Protein AF-A0A8J1YS68-F1 (afdb_monomer_lite)

Sequence (93 aa):
MAAVPGADAFPGVPPEHKESIEEITLHQQIRTLEIDSALLQMQNQLRSQRLLLEEWAEFAKTEEEKTAYQAAQEQYDAMVKQLDRLENRNKPE

pLDDT: mean 80.81, std 12.52, range [39.44, 93.62]

Structure (mmCIF, N/CA/C/O backbone):
data_AF-A0A8J1YS68-F1
#
_entry.id   AF-A0A8J1YS68-F1
#
loop_
_atom_site.group_PDB
_atom_site.id
_atom_site.type_symbol
_atom_site.label_atom_id
_atom_site.label_alt_id
_atom_site.label_comp_id
_atom_site.label_asym_id
_atom_site.label_entity_id
_atom_site.label_seq_id
_atom_site.pdbx_PDB_ins_code
_atom_site.Cartn_x
_atom_site.Cartn_y
_atom_site.Cartn_z
_atom_site.occupancy
_atom_site.B_iso_or_equiv
_atom_site.auth_seq_id
_atom_site.auth_comp_id
_atom_site.auth_asym_id
_atom_site.auth_atom_id
_atom_site.pdbx_PDB_model_num
ATOM 1 N N . MET A 1 1 ? 1.395 -12.769 -21.660 1.00 39.44 1 MET A N 1
ATOM 2 C CA . MET A 1 1 ? 2.767 -12.243 -21.523 1.00 39.44 1 MET A CA 1
ATOM 3 C C . MET A 1 1 ? 3.024 -11.359 -22.728 1.00 39.44 1 MET A C 1
ATOM 5 O O . MET A 1 1 ? 3.098 -11.890 -23.828 1.00 39.44 1 MET A O 1
ATOM 9 N N . ALA A 1 2 ? 3.021 -10.036 -22.560 1.00 43.47 2 ALA A N 1
ATOM 10 C CA . ALA A 1 2 ? 3.426 -9.137 -23.637 1.00 43.47 2 ALA A CA 1
ATOM 11 C C . ALA A 1 2 ? 4.955 -9.203 -23.745 1.00 43.47 2 ALA A C 1
ATOM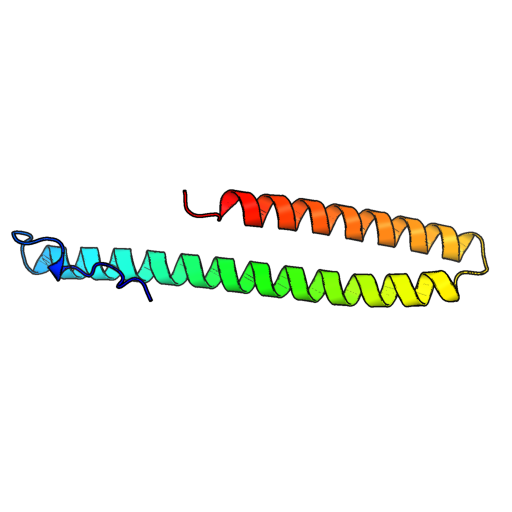 13 O O . ALA A 1 2 ? 5.644 -9.058 -22.737 1.00 43.47 2 ALA A O 1
ATOM 14 N N . ALA A 1 3 ? 5.473 -9.503 -24.934 1.00 44.38 3 ALA A N 1
ATOM 15 C CA . ALA A 1 3 ? 6.902 -9.436 -25.202 1.00 44.38 3 ALA A CA 1
ATOM 16 C C . ALA A 1 3 ? 7.340 -7.974 -25.074 1.00 44.38 3 ALA A C 1
ATOM 18 O O . ALA A 1 3 ? 6.757 -7.106 -25.724 1.00 44.38 3 ALA A O 1
ATOM 19 N N . VAL A 1 4 ? 8.333 -7.694 -24.230 1.00 50.75 4 VAL A N 1
ATOM 20 C CA . VAL A 1 4 ? 8.935 -6.361 -24.208 1.00 50.75 4 VAL A CA 1
ATOM 21 C C . VAL A 1 4 ? 9.707 -6.206 -25.520 1.00 50.75 4 VAL A C 1
ATOM 23 O O . VAL A 1 4 ? 10.532 -7.074 -25.819 1.00 50.75 4 VAL A O 1
ATOM 26 N N . PRO A 1 5 ? 9.420 -5.183 -26.343 1.00 57.44 5 PRO A N 1
ATOM 27 C CA . PRO A 1 5 ? 10.128 -4.998 -27.601 1.00 57.44 5 PRO A CA 1
ATOM 28 C C . PRO A 1 5 ? 11.608 -4.716 -27.307 1.00 57.44 5 PRO A C 1
ATOM 30 O O . PRO A 1 5 ? 11.944 -3.680 -26.742 1.00 57.44 5 PRO A O 1
ATOM 33 N N . GLY A 1 6 ? 12.483 -5.667 -27.646 1.00 60.53 6 GLY A N 1
ATOM 34 C CA . GLY A 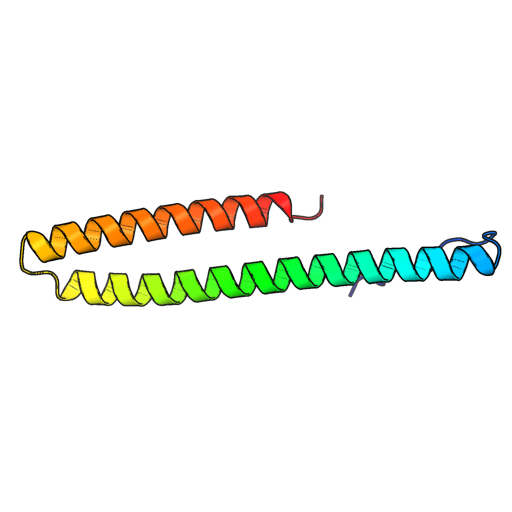1 6 ? 13.938 -5.485 -27.613 1.00 60.53 6 GLY A CA 1
ATOM 35 C C . GLY A 1 6 ? 14.440 -4.666 -28.806 1.00 60.53 6 GLY A C 1
ATOM 36 O O . GLY A 1 6 ? 13.654 -4.284 -29.676 1.00 60.53 6 GLY A O 1
ATOM 37 N N . ALA A 1 7 ? 15.754 -4.428 -28.893 1.00 59.41 7 ALA A N 1
ATOM 38 C CA . ALA A 1 7 ? 16.372 -3.653 -29.980 1.00 59.41 7 ALA A CA 1
ATOM 39 C C . ALA A 1 7 ? 16.074 -4.196 -31.395 1.00 59.41 7 ALA A C 1
ATOM 41 O O . ALA A 1 7 ? 16.131 -3.449 -32.374 1.00 59.41 7 ALA A O 1
ATOM 42 N N . ASP A 1 8 ? 15.677 -5.465 -31.512 1.00 59.97 8 ASP A N 1
ATOM 43 C CA . ASP A 1 8 ? 15.211 -6.082 -32.759 1.00 59.97 8 ASP A CA 1
ATOM 44 C C . ASP A 1 8 ? 13.865 -5.540 -33.272 1.00 59.97 8 ASP A C 1
ATOM 46 O O . ASP A 1 8 ? 13.533 -5.728 -34.442 1.00 59.97 8 ASP A O 1
ATOM 50 N N . ALA A 1 9 ? 13.115 -4.804 -32.446 1.00 66.25 9 ALA A N 1
ATOM 51 C CA . ALA A 1 9 ? 11.929 -4.061 -32.872 1.00 66.25 9 ALA A CA 1
ATOM 52 C C . ALA A 1 9 ? 12.268 -2.809 -33.710 1.00 66.25 9 ALA A C 1
ATOM 54 O O . ALA A 1 9 ? 11.367 -2.210 -34.298 1.00 66.25 9 ALA A O 1
ATOM 55 N N . PHE A 1 10 ? 13.552 -2.428 -33.800 1.00 64.38 10 PHE A N 1
ATOM 56 C CA . PHE A 1 10 ? 14.031 -1.239 -34.512 1.00 64.38 10 PHE A CA 1
ATOM 57 C C . PHE A 1 10 ? 14.989 -1.616 -35.663 1.00 64.38 10 PHE A C 1
ATOM 59 O O . PHE A 1 10 ? 16.211 -1.441 -35.563 1.00 64.38 10 PHE A O 1
ATOM 66 N N . PRO A 1 11 ? 14.467 -2.149 -36.786 1.00 60.38 11 PRO A N 1
ATOM 67 C CA . PRO A 1 11 ? 15.287 -2.483 -37.945 1.00 60.38 11 PRO A CA 1
ATOM 68 C C . PRO A 1 11 ? 15.878 -1.208 -38.567 1.00 60.38 11 PRO A C 1
ATOM 70 O O . PRO A 1 11 ? 15.148 -0.300 -38.955 1.00 60.38 11 PRO A O 1
ATOM 73 N N . GLY A 1 12 ? 17.209 -1.142 -38.666 1.00 68.44 12 GLY A N 1
ATOM 74 C CA . GLY A 1 12 ? 17.944 -0.001 -39.237 1.00 68.44 12 GLY A CA 1
ATOM 75 C C . GLY A 1 12 ? 18.779 0.800 -38.235 1.00 68.44 12 GLY A C 1
ATOM 76 O O . GLY A 1 12 ? 19.533 1.677 -38.648 1.00 68.44 12 GLY A O 1
ATOM 77 N N . VAL A 1 13 ? 18.695 0.484 -36.940 1.00 71.69 13 VAL A N 1
ATOM 78 C CA . VAL A 1 13 ? 19.554 1.086 -35.913 1.00 71.69 13 VAL A CA 1
ATOM 79 C C . VAL A 1 13 ? 20.950 0.433 -35.941 1.00 71.69 13 VAL A C 1
ATOM 81 O O . VA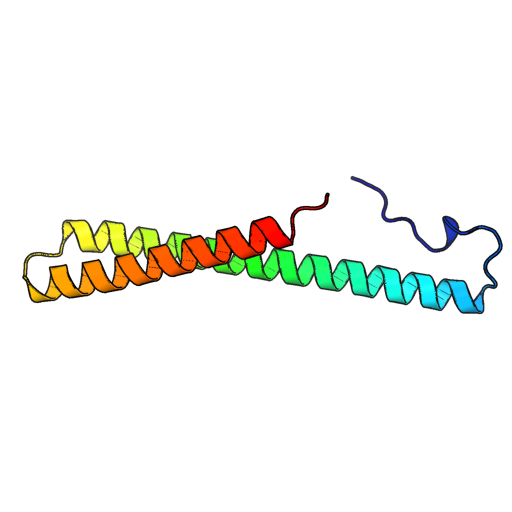L A 1 13 ? 21.027 -0.802 -35.891 1.00 71.69 13 VAL A O 1
ATOM 84 N N . PRO A 1 14 ? 22.045 1.220 -36.030 1.00 74.19 14 PRO A N 1
ATOM 85 C CA . PRO A 1 14 ? 23.411 0.704 -35.954 1.00 74.19 14 PRO A CA 1
ATOM 86 C C . PRO A 1 14 ? 23.663 -0.105 -34.666 1.00 74.19 14 PRO A C 1
ATOM 88 O O . PRO A 1 14 ? 23.072 0.220 -33.633 1.00 74.19 14 PRO A O 1
ATOM 91 N N . PRO A 1 15 ? 24.515 -1.148 -34.697 1.00 70.94 15 PRO A N 1
ATOM 92 C CA . PRO A 1 15 ? 24.749 -2.051 -33.563 1.00 70.94 15 PRO A CA 1
ATOM 93 C C . PRO A 1 15 ? 25.061 -1.340 -32.237 1.00 70.94 15 PRO A C 1
ATOM 95 O O . PRO A 1 15 ? 24.495 -1.686 -31.207 1.00 70.94 15 PRO A O 1
ATOM 98 N N . GLU A 1 16 ? 25.880 -0.292 -32.275 1.00 73.75 16 GLU A N 1
ATOM 99 C CA . GLU A 1 16 ? 26.280 0.526 -31.125 1.00 73.75 16 GLU A CA 1
ATOM 100 C C . GLU A 1 16 ? 25.105 1.242 -30.435 1.00 73.75 16 GLU A C 1
ATOM 102 O O . GLU A 1 16 ? 25.136 1.515 -29.238 1.00 73.75 16 GLU A O 1
ATOM 107 N N . HIS A 1 17 ? 24.034 1.527 -31.175 1.00 72.06 17 HIS A N 1
ATOM 108 C CA . HIS A 1 17 ? 22.822 2.136 -30.635 1.00 72.06 17 HIS A CA 1
ATOM 109 C C . HIS A 1 17 ? 21.827 1.085 -30.134 1.00 72.06 17 HIS A C 1
ATOM 111 O O . HIS A 1 17 ? 20.989 1.404 -29.292 1.00 72.06 17 HIS A O 1
ATOM 117 N N . LYS A 1 18 ? 21.922 -0.168 -30.603 1.00 73.06 18 LYS A N 1
ATOM 118 C CA . LYS A 1 18 ? 21.092 -1.273 -30.105 1.00 73.06 18 LYS A CA 1
ATOM 119 C C . LYS A 1 18 ? 21.422 -1.614 -28.656 1.00 73.06 18 LYS A C 1
ATOM 121 O O . LYS A 1 18 ? 20.493 -1.757 -27.870 1.00 73.06 18 LYS A O 1
ATOM 126 N N . GLU A 1 19 ? 22.705 -1.643 -28.294 1.00 72.56 19 GLU A N 1
ATOM 127 C CA . GLU A 1 19 ? 23.143 -1.841 -26.902 1.00 72.56 19 GLU A CA 1
ATOM 128 C C . GLU A 1 19 ? 22.573 -0.752 -25.977 1.00 72.56 19 GLU A C 1
ATOM 130 O O . GLU A 1 19 ? 22.031 -1.052 -24.917 1.00 72.56 19 GLU A O 1
ATOM 135 N N . SER A 1 20 ? 22.587 0.512 -26.419 1.00 80.38 20 SER A N 1
ATOM 136 C CA . SER A 1 20 ? 21.993 1.625 -25.665 1.00 80.38 20 SER A CA 1
ATOM 137 C C . SER A 1 20 ? 20.465 1.517 -25.546 1.00 80.38 20 SER A C 1
ATOM 139 O O . SER A 1 20 ? 19.906 1.818 -24.491 1.00 80.38 20 SER A O 1
ATOM 141 N N . ILE A 1 21 ? 19.766 1.060 -26.592 1.00 79.94 21 ILE A N 1
ATOM 142 C CA . ILE A 1 21 ? 18.315 0.813 -26.542 1.00 79.94 21 ILE A CA 1
ATOM 143 C C . ILE A 1 21 ? 17.990 -0.340 -25.584 1.00 79.94 21 ILE A C 1
ATOM 145 O O . ILE A 1 21 ? 17.026 -0.241 -24.821 1.00 79.94 21 ILE A O 1
ATOM 149 N N . GLU A 1 22 ? 18.779 -1.415 -25.597 1.00 80.19 22 GLU A N 1
ATOM 150 C CA . GLU A 1 22 ? 18.642 -2.530 -24.655 1.00 80.19 22 GLU A CA 1
ATOM 151 C C . GLU A 1 22 ? 18.863 -2.068 -23.216 1.00 80.19 22 GLU A C 1
ATOM 153 O O . GLU A 1 22 ? 18.034 -2.359 -22.357 1.00 80.19 22 GLU A O 1
ATOM 158 N N . GLU A 1 23 ? 19.904 -1.274 -22.960 1.00 80.69 23 GLU A N 1
ATOM 159 C CA . GLU A 1 23 ? 20.189 -0.703 -21.642 1.00 80.69 23 GLU A CA 1
ATOM 160 C C . GLU A 1 23 ? 19.032 0.183 -21.149 1.00 80.69 23 GLU A C 1
ATOM 162 O O . GLU A 1 23 ? 18.533 -0.003 -20.037 1.00 80.69 23 GLU A O 1
ATOM 167 N N . ILE A 1 24 ? 18.517 1.085 -21.993 1.00 84.38 24 ILE A N 1
ATOM 168 C CA . ILE A 1 24 ? 17.350 1.924 -21.665 1.00 84.38 24 ILE A CA 1
ATOM 169 C C . ILE A 1 24 ? 16.119 1.060 -21.362 1.00 84.38 24 ILE A C 1
ATOM 171 O O . ILE A 1 24 ? 15.405 1.322 -20.392 1.00 84.38 24 ILE A O 1
ATOM 175 N N . THR A 1 25 ? 15.873 0.024 -22.165 1.00 82.06 25 THR A N 1
ATOM 176 C CA . THR A 1 25 ? 14.730 -0.884 -21.990 1.00 82.06 25 THR A CA 1
ATOM 177 C C . THR A 1 25 ? 14.841 -1.664 -20.681 1.00 82.06 25 THR A C 1
ATOM 179 O O . THR A 1 25 ? 13.865 -1.763 -19.937 1.00 82.06 25 THR A O 1
ATOM 182 N N . LEU A 1 26 ? 16.033 -2.168 -20.352 1.00 85.56 26 LEU A N 1
ATOM 183 C CA . LEU A 1 26 ? 16.302 -2.851 -19.087 1.00 85.56 26 LEU A CA 1
ATOM 184 C C . LEU A 1 26 ? 16.121 -1.909 -17.894 1.00 85.56 26 LEU A C 1
ATOM 186 O O . LEU A 1 26 ? 15.458 -2.277 -16.927 1.00 85.56 26 LEU A O 1
ATOM 190 N N . HIS A 1 27 ? 16.628 -0.675 -17.963 1.00 86.12 27 HIS A N 1
ATOM 191 C CA . HIS A 1 27 ? 16.408 0.319 -16.909 1.00 86.12 27 HIS A CA 1
ATOM 192 C C . HIS A 1 27 ? 14.926 0.637 -16.703 1.00 86.12 27 HIS A C 1
ATOM 194 O O . HIS A 1 27 ? 14.481 0.780 -15.563 1.00 86.12 27 HIS A O 1
ATOM 200 N N . GLN A 1 28 ? 14.145 0.720 -17.783 1.00 84.75 28 GLN A N 1
ATOM 201 C CA . GLN A 1 28 ? 12.697 0.900 -17.690 1.00 84.75 28 GLN A CA 1
ATOM 202 C C . GLN A 1 28 ? 12.025 -0.299 -17.009 1.00 84.75 28 GLN A C 1
ATOM 204 O O . GLN A 1 28 ? 11.235 -0.092 -16.090 1.00 84.75 28 GLN A O 1
ATOM 209 N N . GLN A 1 29 ? 12.379 -1.533 -17.385 1.00 84.38 29 GLN A N 1
ATOM 210 C CA . GLN A 1 29 ? 11.862 -2.747 -16.739 1.00 84.38 29 GLN A CA 1
ATOM 211 C C . GLN A 1 29 ? 12.213 -2.804 -15.246 1.00 84.38 29 GLN A C 1
ATOM 213 O O . GLN A 1 29 ? 11.345 -3.101 -14.428 1.00 84.38 29 GLN A O 1
ATOM 218 N N . ILE A 1 30 ? 13.463 -2.494 -14.880 1.00 87.00 30 ILE A N 1
ATOM 219 C CA . ILE A 1 30 ? 13.912 -2.447 -13.480 1.00 87.00 30 ILE A CA 1
ATOM 220 C C . ILE A 1 30 ? 13.071 -1.439 -12.702 1.00 87.00 30 ILE A C 1
ATOM 222 O O . ILE A 1 30 ? 12.526 -1.777 -11.656 1.00 87.00 30 ILE A O 1
ATOM 226 N N . ARG A 1 31 ? 12.895 -0.229 -13.242 1.00 84.50 31 ARG A N 1
ATOM 227 C CA . ARG A 1 31 ? 12.087 0.810 -12.600 1.00 84.50 31 ARG A CA 1
ATOM 228 C C . ARG A 1 31 ? 10.633 0.373 -12.402 1.00 84.50 31 ARG A C 1
ATOM 230 O O . ARG A 1 31 ? 10.056 0.660 -11.356 1.00 84.50 31 ARG A O 1
ATOM 237 N N . THR A 1 32 ? 10.037 -0.323 -13.372 1.00 86.31 32 THR A N 1
ATOM 238 C CA . THR A 1 32 ? 8.692 -0.902 -13.220 1.00 86.31 32 THR A CA 1
ATOM 239 C C . THR A 1 32 ? 8.655 -1.925 -12.084 1.00 86.31 32 THR A C 1
ATOM 241 O O . THR A 1 32 ? 7.789 -1.837 -11.219 1.00 86.31 32 THR A O 1
ATOM 244 N N . LEU A 1 33 ? 9.630 -2.836 -12.018 1.00 87.94 33 LEU A N 1
ATOM 245 C CA . LEU A 1 33 ? 9.712 -3.836 -10.947 1.00 87.94 33 LEU A CA 1
ATOM 246 C C . LEU A 1 33 ? 9.925 -3.209 -9.559 1.00 87.94 33 LEU A C 1
ATOM 248 O O . LEU A 1 33 ? 9.365 -3.689 -8.574 1.00 87.94 33 LEU A O 1
ATOM 252 N N . GLU A 1 34 ? 10.713 -2.136 -9.460 1.00 86.88 34 GLU A N 1
ATOM 253 C CA . GLU A 1 34 ? 10.903 -1.382 -8.214 1.00 86.88 34 GLU A CA 1
ATOM 254 C C . GLU A 1 34 ? 9.590 -0.761 -7.724 1.00 86.88 34 GLU A C 1
ATOM 256 O O . GLU A 1 34 ? 9.276 -0.829 -6.533 1.00 86.88 34 GLU A O 1
ATOM 261 N N . ILE A 1 35 ? 8.802 -0.199 -8.644 1.00 86.25 35 ILE A N 1
ATOM 262 C CA . ILE A 1 35 ? 7.478 0.357 -8.353 1.00 86.25 35 ILE A CA 1
ATOM 263 C C . ILE A 1 35 ? 6.523 -0.743 -7.879 1.00 86.25 35 ILE A C 1
ATOM 265 O O . ILE A 1 35 ? 5.880 -0.577 -6.842 1.00 86.25 35 ILE A O 1
ATOM 269 N N . ASP A 1 36 ? 6.462 -1.871 -8.589 1.00 87.12 36 ASP A N 1
ATOM 270 C CA . ASP A 1 36 ? 5.597 -2.999 -8.228 1.00 87.12 36 ASP A CA 1
ATOM 271 C C . ASP A 1 36 ? 5.955 -3.559 -6.845 1.00 87.12 36 ASP A C 1
ATOM 273 O O . ASP A 1 36 ? 5.078 -3.826 -6.020 1.00 87.12 36 ASP A O 1
ATOM 277 N N . SER A 1 37 ? 7.254 -3.676 -6.552 1.00 89.88 37 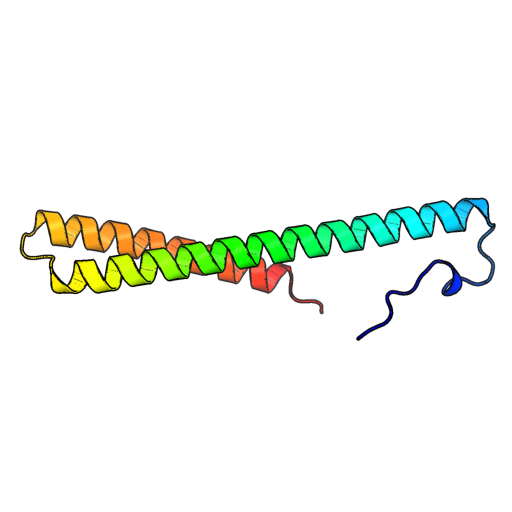SER A N 1
ATOM 278 C CA . SER A 1 37 ? 7.754 -4.098 -5.241 1.00 89.88 37 SER A CA 1
ATOM 279 C C . SER A 1 37 ? 7.334 -3.128 -4.133 1.00 89.88 37 SER A C 1
ATOM 281 O O . SER A 1 37 ? 6.833 -3.556 -3.090 1.00 89.88 37 SER A O 1
ATOM 283 N N . ALA A 1 38 ? 7.467 -1.818 -4.361 1.00 87.75 38 ALA A N 1
ATOM 284 C CA . ALA A 1 38 ? 7.048 -0.800 -3.400 1.00 87.75 38 ALA A CA 1
ATOM 285 C C . ALA A 1 38 ? 5.528 -0.828 -3.149 1.00 87.75 38 ALA A C 1
ATOM 287 O O . ALA A 1 38 ? 5.092 -0.747 -1.998 1.00 87.75 38 ALA A O 1
ATOM 288 N N . LEU A 1 39 ? 4.718 -1.007 -4.200 1.00 88.88 39 LEU A N 1
ATOM 289 C CA . LEU A 1 39 ? 3.263 -1.157 -4.087 1.00 88.88 39 LEU A CA 1
ATOM 290 C C . LEU A 1 39 ? 2.891 -2.389 -3.251 1.00 88.88 39 LEU A C 1
ATOM 292 O O . LEU A 1 39 ? 2.108 -2.278 -2.306 1.00 88.88 39 LEU A O 1
ATOM 296 N N . LEU A 1 40 ? 3.509 -3.541 -3.530 1.00 91.56 40 LEU A N 1
ATOM 297 C CA . LEU A 1 40 ? 3.330 -4.774 -2.755 1.00 91.56 40 LEU A CA 1
ATOM 298 C C . LEU A 1 40 ? 3.698 -4.593 -1.275 1.00 91.56 40 LEU A C 1
ATOM 300 O O . LEU A 1 40 ? 2.991 -5.079 -0.388 1.00 91.56 40 LEU A O 1
ATOM 304 N N . GLN A 1 41 ? 4.791 -3.885 -0.983 1.00 90.38 41 GLN A N 1
ATOM 305 C CA . GLN A 1 41 ? 5.200 -3.588 0.392 1.00 90.38 41 GLN A CA 1
ATOM 306 C C . GLN A 1 41 ? 4.172 -2.710 1.116 1.00 90.38 41 GLN A C 1
ATOM 308 O O . GLN A 1 41 ? 3.782 -3.037 2.240 1.00 90.38 41 GLN A O 1
ATOM 313 N N . MET A 1 42 ? 3.684 -1.645 0.475 1.00 88.75 42 MET A N 1
ATOM 314 C CA . MET A 1 42 ? 2.655 -0.767 1.046 1.00 88.75 42 MET A CA 1
ATOM 315 C C . MET A 1 42 ? 1.330 -1.503 1.279 1.00 88.75 42 MET A C 1
ATOM 317 O O . MET A 1 42 ? 0.719 -1.346 2.337 1.00 88.75 42 MET A O 1
ATOM 321 N N . GLN A 1 43 ? 0.908 -2.354 0.340 1.00 91.38 43 GLN A N 1
ATOM 322 C CA . GLN A 1 43 ? -0.286 -3.192 0.493 1.00 91.38 43 GLN A CA 1
ATOM 323 C C . GLN A 1 43 ? -0.159 -4.150 1.689 1.00 91.38 43 GLN A C 1
ATOM 325 O O . GLN A 1 43 ? -1.099 -4.293 2.475 1.00 91.38 43 GLN A O 1
ATOM 330 N N . ASN A 1 44 ? 1.013 -4.763 1.886 1.00 92.88 44 ASN A N 1
ATOM 331 C CA . ASN A 1 44 ? 1.268 -5.621 3.046 1.00 92.88 44 ASN A CA 1
ATOM 332 C C . ASN A 1 44 ? 1.263 -4.841 4.371 1.00 92.88 44 ASN A C 1
ATOM 334 O O . ASN A 1 44 ? 0.701 -5.319 5.359 1.00 92.88 44 ASN A O 1
ATOM 338 N N . GLN A 1 45 ? 1.843 -3.637 4.401 1.00 91.31 45 GLN A N 1
ATOM 339 C CA . GLN A 1 45 ? 1.810 -2.765 5.580 1.00 91.31 45 GLN A CA 1
ATOM 340 C C . GLN A 1 45 ? 0.379 -2.362 5.946 1.00 91.31 45 GLN A C 1
ATOM 342 O O . GLN A 1 45 ? -0.005 -2.479 7.109 1.00 91.31 45 GLN A O 1
ATOM 347 N N . LEU A 1 46 ? -0.430 -1.968 4.958 1.00 93.62 46 LEU A N 1
ATOM 348 C CA . LEU A 1 46 ? -1.847 -1.658 5.152 1.00 93.62 46 LEU A CA 1
ATOM 349 C C . LEU A 1 46 ? -2.615 -2.864 5.690 1.00 93.62 46 LEU A C 1
ATOM 351 O O . LEU A 1 46 ? -3.369 -2.737 6.650 1.00 93.62 46 LEU A O 1
ATOM 355 N N . ARG A 1 47 ? -2.402 -4.056 5.127 1.00 93.19 47 ARG A N 1
ATOM 356 C CA . ARG A 1 47 ? -3.051 -5.272 5.627 1.00 93.19 47 ARG A CA 1
ATOM 357 C C . ARG A 1 47 ? -2.712 -5.539 7.096 1.00 93.19 47 ARG A C 1
ATOM 359 O O . ARG A 1 47 ? -3.608 -5.872 7.864 1.00 93.19 47 ARG A O 1
ATOM 366 N N . SER A 1 48 ? -1.446 -5.384 7.480 1.00 92.75 48 SER A N 1
ATOM 367 C CA . SER A 1 48 ? -1.001 -5.565 8.866 1.00 92.75 48 SER A CA 1
ATOM 368 C C . SER A 1 48 ? -1.634 -4.536 9.809 1.00 92.75 48 SER A C 1
ATOM 370 O O . SER A 1 48 ? -2.212 -4.905 10.828 1.00 92.75 48 SER A O 1
ATOM 372 N N . GLN A 1 49 ? -1.613 -3.250 9.440 1.00 90.94 49 GLN A N 1
ATOM 373 C CA . GLN A 1 49 ? -2.244 -2.193 10.239 1.00 90.94 49 GLN A CA 1
ATOM 374 C C . GLN A 1 49 ? -3.751 -2.388 10.381 1.00 90.94 49 GLN A C 1
ATOM 376 O O . GLN A 1 49 ? -4.295 -2.155 11.455 1.00 90.94 49 GLN A O 1
ATOM 381 N N . ARG A 1 50 ? -4.426 -2.855 9.327 1.00 93.06 50 ARG A N 1
ATOM 382 C CA . ARG A 1 50 ? -5.854 -3.160 9.384 1.00 93.06 50 ARG A CA 1
ATOM 383 C C . ARG A 1 50 ? -6.163 -4.244 10.414 1.00 93.06 50 ARG A C 1
ATOM 385 O O . ARG A 1 50 ? -7.099 -4.068 11.180 1.00 93.06 50 ARG A O 1
ATOM 392 N N . LEU A 1 51 ? -5.383 -5.326 10.450 1.00 91.25 51 LEU A N 1
ATOM 393 C CA . LEU A 1 51 ? -5.567 -6.392 11.442 1.00 91.25 51 LEU A CA 1
ATOM 394 C C . LEU A 1 51 ? -5.376 -5.863 12.868 1.00 91.25 51 LEU A C 1
ATOM 396 O O . LEU A 1 51 ? -6.194 -6.142 13.735 1.00 91.25 51 LEU A O 1
ATOM 400 N N . LEU A 1 52 ? -4.353 -5.031 13.091 1.00 88.44 52 LEU A N 1
ATOM 401 C CA . LEU A 1 52 ? -4.126 -4.397 14.394 1.00 88.44 52 LEU A CA 1
ATOM 402 C C . LEU A 1 52 ? -5.274 -3.464 14.796 1.00 88.44 52 LEU A C 1
ATOM 404 O O . LEU A 1 52 ? -5.673 -3.450 15.956 1.00 88.44 52 LEU A O 1
ATOM 408 N N . LEU A 1 53 ? -5.824 -2.696 13.850 1.00 90.81 53 LEU A N 1
ATOM 409 C CA . LEU A 1 53 ? -6.996 -1.856 14.094 1.00 90.81 53 LEU A CA 1
ATOM 410 C C . LEU A 1 53 ? -8.241 -2.698 14.400 1.00 90.81 53 LEU A C 1
ATOM 412 O O . LEU A 1 53 ? -8.992 -2.346 15.303 1.00 90.81 53 LEU A O 1
ATOM 416 N N . GLU A 1 54 ? -8.467 -3.799 13.683 1.00 88.94 54 GLU A N 1
ATOM 417 C CA . GLU A 1 54 ? -9.577 -4.722 13.955 1.00 88.94 54 GLU A CA 1
ATOM 418 C C . GLU A 1 54 ? -9.463 -5.311 15.372 1.00 88.94 5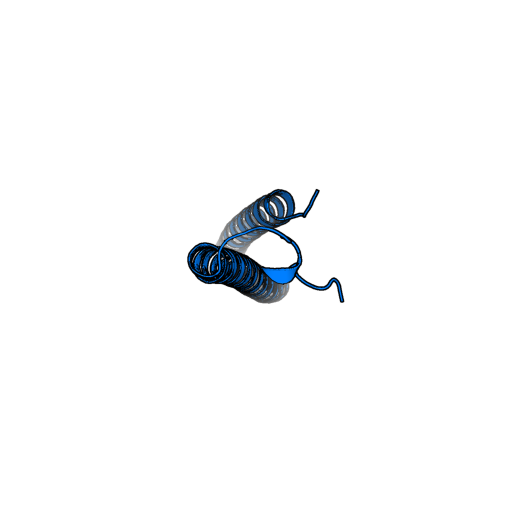4 GLU A C 1
ATOM 420 O O . GLU A 1 54 ? -10.438 -5.276 16.119 1.00 88.94 54 GLU A O 1
ATOM 425 N N . GLU A 1 55 ? -8.265 -5.730 15.794 1.00 86.12 55 GLU A N 1
ATOM 426 C CA . GLU A 1 55 ? -8.010 -6.172 17.172 1.00 86.12 55 GLU A CA 1
ATOM 427 C C . GLU A 1 55 ? -8.255 -5.040 18.183 1.00 86.12 55 GLU A C 1
ATOM 429 O O . GLU A 1 55 ? -8.976 -5.208 19.164 1.00 86.12 55 GLU A O 1
ATOM 434 N N . TRP A 1 56 ? -7.697 -3.850 17.954 1.00 84.25 56 TRP A N 1
ATOM 435 C CA . TRP A 1 56 ? -7.839 -2.722 18.880 1.00 84.25 56 TRP A CA 1
ATOM 436 C C . TRP A 1 56 ? -9.285 -2.247 19.021 1.00 84.25 56 TRP A C 1
ATOM 438 O O . TRP A 1 56 ? -9.682 -1.855 20.118 1.00 84.25 56 TRP A O 1
ATOM 448 N N . ALA A 1 57 ? -10.086 -2.320 17.958 1.00 82.25 57 ALA A N 1
ATOM 449 C CA . ALA A 1 57 ? -11.506 -1.987 18.004 1.00 82.25 57 ALA A CA 1
ATOM 450 C C . ALA A 1 57 ? -12.281 -2.882 18.989 1.00 82.25 57 ALA A C 1
ATOM 452 O O . ALA A 1 57 ? -13.228 -2.416 19.623 1.00 82.25 57 ALA A O 1
ATOM 453 N N . GLU A 1 58 ? -11.870 -4.142 19.157 1.00 80.19 58 GLU A N 1
ATOM 454 C CA . GLU A 1 58 ? -12.491 -5.080 20.100 1.00 80.19 58 GLU A CA 1
ATOM 455 C C . GLU A 1 58 ? -12.061 -4.838 21.559 1.00 80.19 58 GLU A C 1
ATOM 457 O O . GLU A 1 58 ? -12.816 -5.138 22.492 1.00 80.19 58 GLU A O 1
ATOM 462 N N . PHE A 1 59 ? -10.865 -4.276 21.779 1.00 80.69 59 PHE A N 1
ATOM 463 C CA . PHE A 1 59 ? -10.262 -4.144 23.112 1.00 80.69 59 PHE A CA 1
ATOM 464 C C . PHE A 1 59 ? -10.208 -2.718 23.673 1.00 80.69 59 PHE A C 1
ATOM 466 O O . PHE A 1 59 ? -10.014 -2.581 24.882 1.00 80.69 59 PHE A O 1
ATOM 473 N N . ALA A 1 60 ? -10.419 -1.679 22.860 1.00 78.12 60 ALA A N 1
ATOM 474 C CA . ALA A 1 60 ? -10.413 -0.288 23.307 1.00 78.12 60 ALA A CA 1
ATOM 475 C C . ALA A 1 60 ? -11.602 -0.001 24.242 1.00 78.12 60 ALA A C 1
ATOM 477 O O . ALA A 1 60 ? -12.751 0.139 23.814 1.00 78.12 60 ALA A O 1
ATOM 478 N N . LYS A 1 61 ? -11.329 0.091 25.547 1.00 79.06 61 LYS A N 1
ATOM 479 C CA . LYS A 1 61 ? -12.348 0.275 26.595 1.00 79.06 61 LYS A CA 1
ATOM 480 C C . LYS A 1 61 ? -12.264 1.646 27.251 1.00 79.06 61 LYS A C 1
ATOM 482 O O . LYS A 1 61 ? -13.286 2.152 27.714 1.00 79.06 61 LYS A O 1
ATOM 487 N N . THR A 1 62 ? -11.080 2.249 27.286 1.00 87.62 62 THR A N 1
ATOM 488 C CA . THR A 1 62 ? -10.858 3.583 27.861 1.00 87.62 62 THR A CA 1
ATOM 489 C C . THR A 1 62 ? -10.965 4.686 26.803 1.00 87.62 62 THR A C 1
ATOM 491 O O . THR A 1 62 ? -10.825 4.440 25.607 1.00 87.62 62 THR A O 1
ATOM 494 N N . GLU A 1 63 ? -11.222 5.926 27.229 1.00 82.50 63 GLU A N 1
ATOM 495 C CA . GLU A 1 63 ? -11.258 7.082 26.314 1.00 82.50 63 GLU A CA 1
ATOM 496 C C . GLU A 1 63 ? -9.887 7.370 25.677 1.00 82.50 63 GLU A C 1
ATOM 498 O O . GLU A 1 63 ? -9.810 7.751 24.509 1.00 82.50 63 GLU A O 1
ATOM 503 N N . GLU A 1 64 ? -8.795 7.118 26.404 1.00 84.88 64 GLU A N 1
ATOM 504 C CA . GLU A 1 64 ? -7.431 7.245 25.877 1.00 84.88 64 GLU A CA 1
ATOM 505 C C . GLU A 1 64 ? -7.161 6.214 24.770 1.00 84.88 64 GLU A C 1
ATOM 507 O O . GLU A 1 64 ? -6.655 6.570 23.706 1.00 84.88 64 GLU A O 1
ATOM 512 N N . GLU A 1 65 ? -7.578 4.958 24.965 1.00 85.50 65 GLU A N 1
ATOM 513 C CA . GLU A 1 65 ? -7.463 3.896 23.955 1.00 85.50 65 GLU A CA 1
ATOM 514 C C . GLU A 1 65 ? -8.314 4.183 22.715 1.00 85.50 65 GLU A C 1
ATOM 516 O O . GLU A 1 65 ? -7.842 3.998 21.596 1.00 85.50 65 GLU A O 1
ATOM 521 N N . LYS A 1 66 ? -9.545 4.683 22.886 1.00 86.25 66 LYS A N 1
ATOM 522 C CA . LYS A 1 66 ? -10.397 5.091 21.756 1.00 86.25 66 LYS A CA 1
ATOM 523 C C . LYS A 1 66 ? -9.771 6.229 20.952 1.00 86.25 66 LYS A C 1
ATOM 525 O O . LYS A 1 66 ? -9.833 6.214 19.726 1.00 86.25 66 LYS A O 1
ATOM 530 N N . THR A 1 67 ? -9.150 7.193 21.630 1.00 87.56 67 THR A N 1
ATOM 531 C CA . THR A 1 67 ? -8.463 8.315 20.974 1.00 87.56 67 THR A CA 1
ATOM 532 C C . THR A 1 67 ? -7.233 7.828 20.204 1.00 87.56 67 THR A C 1
ATOM 534 O O . THR A 1 67 ? -7.030 8.209 19.052 1.00 87.56 67 THR A O 1
ATOM 537 N N . ALA A 1 68 ? -6.435 6.934 20.798 1.00 86.25 68 ALA A N 1
ATOM 538 C CA . ALA A 1 68 ? -5.290 6.320 20.126 1.00 86.25 68 ALA A CA 1
ATOM 539 C C . ALA A 1 68 ? -5.715 5.468 18.918 1.00 86.25 68 ALA A C 1
ATOM 541 O O . ALA A 1 68 ? -5.079 5.528 17.866 1.00 86.25 68 ALA A O 1
ATOM 542 N N . TYR A 1 69 ? -6.817 4.724 19.045 1.00 89.38 69 TYR A N 1
ATOM 543 C CA . TYR A 1 69 ? -7.420 3.966 17.952 1.00 89.38 69 TYR A CA 1
ATOM 544 C C . TYR A 1 69 ? -7.845 4.874 16.793 1.00 89.38 69 TYR A C 1
ATOM 546 O O . TYR A 1 69 ? -7.484 4.608 15.649 1.00 89.38 69 TYR A O 1
ATOM 554 N N . GLN A 1 70 ? -8.543 5.978 17.077 1.00 88.88 70 GLN A N 1
ATOM 555 C CA . GLN A 1 70 ? -8.939 6.949 16.052 1.00 88.88 70 GLN A CA 1
ATOM 556 C C . GLN A 1 70 ? -7.724 7.548 15.338 1.00 88.88 70 GLN A C 1
ATOM 558 O O . GLN A 1 70 ? -7.701 7.598 14.111 1.00 88.88 70 GLN A O 1
ATOM 563 N N . ALA A 1 71 ? -6.677 7.924 16.078 1.00 88.75 71 ALA A N 1
ATOM 564 C CA . ALA A 1 71 ? -5.443 8.434 15.482 1.00 88.75 71 ALA A CA 1
ATOM 565 C C . ALA A 1 71 ? -4.759 7.393 14.573 1.00 88.75 71 ALA A C 1
ATOM 567 O O . ALA A 1 71 ? -4.269 7.728 13.494 1.00 88.75 71 ALA A O 1
ATOM 568 N N . ALA A 1 72 ? -4.745 6.121 14.979 1.00 88.50 72 ALA A N 1
ATOM 569 C CA . ALA A 1 72 ? -4.222 5.031 14.159 1.00 88.50 72 ALA A CA 1
ATOM 570 C C . ALA A 1 72 ? -5.089 4.781 12.908 1.00 88.50 72 ALA A C 1
ATOM 572 O O . ALA A 1 72 ? -4.559 4.516 11.829 1.00 88.50 72 ALA A O 1
ATOM 573 N N . GLN A 1 73 ? -6.410 4.927 13.020 1.00 91.44 73 GLN A N 1
ATOM 574 C CA . GLN A 1 73 ? -7.343 4.809 11.901 1.00 91.44 73 GLN A CA 1
ATOM 575 C C . GLN A 1 73 ? -7.171 5.946 10.882 1.00 91.44 73 GLN A C 1
ATOM 577 O O . GLN A 1 73 ? -7.132 5.697 9.680 1.00 91.44 73 GLN A O 1
ATOM 582 N N . GLU A 1 74 ? -6.965 7.182 11.340 1.00 92.81 74 GLU A N 1
ATOM 583 C CA . GLU A 1 74 ? -6.656 8.317 10.462 1.00 92.81 74 GLU A CA 1
ATOM 584 C C . GLU A 1 74 ? -5.336 8.118 9.697 1.00 92.81 74 GLU A C 1
ATOM 586 O O . GLU A 1 74 ? -5.240 8.452 8.511 1.00 92.81 74 GLU A O 1
ATOM 591 N N . GLN A 1 75 ? -4.317 7.543 10.347 1.00 89.88 75 GLN A N 1
ATOM 592 C CA . GLN A 1 75 ? -3.053 7.192 9.690 1.00 89.88 75 GLN A CA 1
ATOM 593 C C . GLN A 1 75 ? -3.243 6.101 8.633 1.00 89.88 75 GLN A C 1
ATOM 595 O O . GLN A 1 75 ? -2.712 6.225 7.525 1.00 89.88 75 GLN A O 1
ATOM 600 N N . TYR A 1 76 ? -4.033 5.073 8.944 1.00 92.81 76 TYR A N 1
ATOM 601 C CA . TYR A 1 76 ? -4.395 4.026 7.994 1.00 92.81 76 TYR A CA 1
ATOM 602 C C . TYR A 1 76 ? -5.094 4.611 6.758 1.00 92.81 76 TYR A C 1
ATOM 604 O O . TYR A 1 76 ? -4.661 4.371 5.629 1.00 92.81 76 TYR A O 1
ATOM 612 N N . ASP A 1 77 ? -6.098 5.468 6.952 1.00 92.69 77 ASP A N 1
ATOM 613 C CA . ASP A 1 77 ? -6.822 6.126 5.858 1.00 92.69 77 ASP A CA 1
ATOM 614 C C . ASP A 1 77 ? -5.905 7.009 4.997 1.00 92.69 77 ASP A C 1
ATOM 616 O O . ASP A 1 77 ? -6.055 7.089 3.771 1.00 92.69 77 ASP A O 1
ATOM 620 N N . ALA A 1 78 ? -4.928 7.681 5.613 1.00 91.44 78 ALA A N 1
ATOM 621 C CA . ALA A 1 78 ? -3.924 8.452 4.889 1.00 91.44 78 ALA A CA 1
ATOM 622 C C . ALA A 1 78 ? -3.027 7.551 4.022 1.00 91.44 78 ALA A C 1
ATOM 624 O O . ALA A 1 78 ? -2.748 7.901 2.871 1.00 91.44 78 ALA A O 1
ATOM 625 N N . MET A 1 79 ? -2.616 6.386 4.534 1.00 88.12 79 MET A N 1
ATOM 626 C CA . MET A 1 79 ? -1.827 5.405 3.782 1.00 88.12 79 MET A CA 1
ATOM 627 C C . MET A 1 79 ? -2.622 4.782 2.627 1.00 88.12 79 MET A C 1
ATOM 629 O O . MET A 1 79 ? -2.071 4.641 1.535 1.00 88.12 79 MET A O 1
ATOM 633 N N . VAL A 1 80 ? -3.918 4.498 2.810 1.00 92.38 80 VAL A N 1
ATOM 634 C CA . VAL A 1 80 ? -4.806 4.035 1.724 1.00 92.38 80 VAL A CA 1
ATOM 635 C C . VAL A 1 80 ? -4.855 5.069 0.598 1.00 92.38 80 VAL A C 1
ATOM 637 O O . VAL A 1 80 ? -4.599 4.744 -0.558 1.00 92.38 80 VAL A O 1
ATOM 640 N N . LYS A 1 81 ? -5.065 6.351 0.926 1.00 91.19 81 LYS A N 1
ATOM 641 C CA . LYS A 1 81 ? -5.070 7.434 -0.077 1.00 91.19 81 LYS A CA 1
ATOM 642 C C . LYS A 1 81 ? -3.730 7.581 -0.800 1.00 91.19 81 LYS A C 1
ATOM 644 O O . LYS A 1 81 ? -3.703 7.997 -1.959 1.00 91.19 81 LYS A O 1
ATOM 649 N N . GLN A 1 82 ? -2.610 7.320 -0.127 1.00 87.19 82 GLN A N 1
ATOM 650 C CA . GLN A 1 82 ? -1.293 7.331 -0.766 1.00 87.19 82 GLN A CA 1
ATOM 651 C C . GLN A 1 82 ? -1.125 6.156 -1.729 1.00 87.19 82 GLN A C 1
ATOM 653 O O . GLN A 1 82 ? -0.644 6.374 -2.843 1.00 87.19 82 GLN A O 1
ATOM 658 N N . LEU A 1 83 ? -1.566 4.957 -1.336 1.00 87.62 83 LEU A N 1
ATOM 659 C CA . LEU A 1 83 ? -1.570 3.786 -2.207 1.00 87.62 83 LEU A CA 1
ATOM 660 C C . LEU A 1 83 ? -2.426 4.040 -3.455 1.00 87.62 83 LEU A C 1
ATOM 662 O O . LEU A 1 83 ? -1.915 3.906 -4.561 1.00 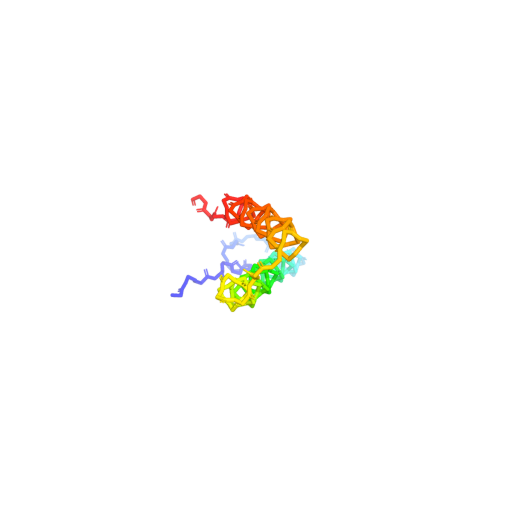87.62 83 LEU A O 1
ATOM 666 N N . ASP A 1 84 ? -3.656 4.536 -3.298 1.00 88.25 84 ASP A N 1
ATOM 667 C CA . ASP A 1 84 ? -4.546 4.857 -4.424 1.00 88.25 84 ASP A CA 1
ATOM 668 C C . ASP A 1 84 ? -3.904 5.845 -5.410 1.00 88.25 84 ASP A C 1
ATOM 670 O O . ASP A 1 84 ? -4.050 5.735 -6.630 1.00 88.25 84 ASP A O 1
ATOM 674 N N . ARG A 1 85 ? -3.176 6.848 -4.903 1.00 85.19 85 ARG A N 1
ATOM 675 C CA . ARG A 1 85 ? -2.460 7.815 -5.752 1.00 85.19 85 ARG A CA 1
ATOM 676 C C . ARG A 1 85 ? -1.311 7.165 -6.513 1.00 85.19 85 ARG A C 1
ATOM 678 O O . ARG A 1 85 ? -1.087 7.528 -7.666 1.00 85.19 85 ARG A O 1
ATOM 685 N N . LEU A 1 86 ? -0.570 6.262 -5.876 1.00 81.25 86 LEU A N 1
ATOM 686 C CA . LEU A 1 86 ? 0.535 5.547 -6.511 1.00 81.25 86 LEU A CA 1
ATOM 687 C C . LEU A 1 86 ? 0.020 4.558 -7.554 1.00 81.25 86 LEU A C 1
ATOM 689 O O . LEU A 1 86 ? 0.516 4.562 -8.675 1.00 81.25 86 LEU A O 1
ATOM 693 N N . GLU A 1 87 ? -1.017 3.787 -7.240 1.00 84.38 87 GLU A N 1
ATOM 694 C CA . GLU A 1 87 ? -1.639 2.867 -8.192 1.00 84.38 87 GLU A CA 1
ATOM 695 C C . GLU A 1 87 ? -2.184 3.617 -9.413 1.00 84.38 87 GLU A C 1
ATOM 697 O O . GLU A 1 87 ? -1.906 3.234 -10.545 1.00 84.38 87 GLU A O 1
ATOM 702 N N . ASN A 1 88 ? -2.886 4.740 -9.220 1.00 82.00 88 ASN A N 1
ATOM 703 C CA . ASN A 1 88 ? -3.434 5.508 -10.342 1.00 82.00 88 ASN A CA 1
ATOM 704 C C . ASN A 1 88 ? -2.370 6.217 -11.195 1.00 82.00 88 ASN A C 1
ATOM 706 O O . ASN A 1 88 ? -2.615 6.449 -12.373 1.00 82.00 88 ASN A O 1
ATOM 710 N N . ARG A 1 89 ? -1.197 6.550 -10.639 1.00 76.00 89 ARG A N 1
ATOM 711 C CA . ARG A 1 89 ? -0.067 7.096 -11.416 1.00 76.00 89 ARG A CA 1
ATOM 712 C C . ARG A 1 89 ? 0.677 6.038 -12.226 1.00 76.00 89 ARG A C 1
ATOM 714 O O . ARG A 1 89 ? 1.337 6.396 -13.193 1.00 76.00 89 ARG A O 1
ATOM 721 N N . ASN A 1 90 ? 0.599 4.779 -11.805 1.00 68.75 90 ASN A N 1
ATOM 722 C CA . ASN A 1 90 ? 1.341 3.670 -12.401 1.00 68.75 90 ASN A CA 1
ATOM 723 C C . ASN A 1 90 ? 0.465 2.752 -13.265 1.00 68.75 90 ASN A C 1
ATOM 725 O O . ASN A 1 90 ? 0.970 1.770 -13.804 1.00 68.75 90 ASN A O 1
ATOM 729 N N . LYS A 1 91 ? -0.833 3.052 -13.424 1.00 64.69 91 LYS A N 1
ATOM 730 C CA . LYS A 1 91 ? -1.675 2.356 -14.401 1.00 64.69 91 LYS A CA 1
ATOM 731 C C . LYS A 1 91 ? -1.155 2.666 -15.810 1.00 64.69 91 LYS A C 1
ATOM 733 O O . LYS A 1 91 ? -1.077 3.845 -16.152 1.00 64.69 91 LYS A O 1
ATOM 738 N N . PRO A 1 92 ? -0.799 1.648 -16.612 1.00 55.19 92 PRO A N 1
ATOM 739 C CA . PRO A 1 92 ? -0.520 1.870 -18.023 1.00 55.19 92 PRO A CA 1
ATOM 740 C C . PRO A 1 92 ? -1.801 2.381 -18.703 1.00 55.19 92 PRO A C 1
ATOM 742 O O . PRO A 1 92 ? -2.873 1.817 -18.468 1.00 55.19 92 PRO A O 1
ATOM 745 N N . GLU A 1 93 ? -1.683 3.470 -19.472 1.00 51.75 93 GLU A N 1
ATOM 746 C CA . GLU A 1 93 ? -2.745 3.977 -20.363 1.00 51.75 93 GLU A CA 1
ATOM 747 C C . GLU A 1 93 ? -3.129 2.954 -21.442 1.00 51.75 93 GLU A C 1
ATOM 749 O O . GLU A 1 93 ? -2.233 2.214 -21.917 1.00 51.75 93 GLU A O 1
#

Secondary structure (DSSP, 8-state):
-PPP--GGGSTT--HHHHHHHHHHHHHHHHHHHHHHHHHHHHHHHHHHHHHHHHHHHHH--SHHHHHHHHHHHHHHHHHHHHHHHHHHHHS--

Radius of gyration: 22.07 Å; chains: 1; bounding box: 39×21×67 Å

Foldseek 3Di:
DDDQDALVVPPPDPPVVSVVRNVVSVVVVVVLVVLVVVLVVLVVVLVVLVVVLVVLVVVQDDPVSVVVSVVSVVVSVVSVVVSVVSVVVSDDD